Protein AF-A0A1A7KL67-F1 (afdb_monomer)

Solvent-accessible surface area (backbone atoms only — not comparable to full-atom values): 7680 Å² total; per-residue (Å²): 143,80,90,88,84,86,85,78,81,79,72,71,78,78,68,78,78,74,64,67,72,51,75,65,45,52,50,34,49,49,51,45,42,77,46,30,76,80,44,44,70,35,33,38,45,63,52,55,74,60,44,61,69,34,29,14,42,33,39,43,69,45,66,86,85,63,46,26,28,38,39,36,40,27,54,33,48,61,80,55,46,79,74,50,64,79,81,69,44,52,38,32,34,28,53,31,77,72,46,76,83,65,75,68,68,96,59,81,44,76,48,75,33,44,54,67,56,48,35,74,77,46,19,81,34,29,29,62,44,50,59,112

Radius of gyration: 18.82 Å; Cα contacts (8 Å, |Δi|>4): 208; chains: 1; bounding box: 75×24×32 Å

pLDDT: mean 77.99, std 17.31, range [40.28, 95.5]

Nearest PDB structures (foldseek):
  3rmh-assembly1_A  TM=3.862E-01  e=4.295E+00  Nakaseomyces glabratus
  3c5i-assembly3_C  TM=3.783E-01  e=5.155E+00  Plasmodium knowlesi
  7nvr-assembly1_d  TM=3.330E-01  e=5.155E+00  Homo sapiens

Sequence (132 aa):
MKSLLIILSVLSSVLLSSQELDSEGKKQILKVKQSSKLYEGLSLNKFLDSIPDVKMLRIIPNYPLNNSSTFIFGFTDNKTFSRAEKKDRVTIVVNASNLNNKNISPGLFKWDADKSEVKRRFGELKVVSISQ

Mean predicted aligned error: 10.01 Å

Structure (mmCIF, N/CA/C/O backbone):
data_AF-A0A1A7KL67-F1
#
_entry.id   AF-A0A1A7KL67-F1
#
loop_
_atom_site.group_PDB
_atom_site.id
_atom_site.type_symbol
_atom_site.label_atom_id
_atom_site.label_alt_id
_atom_site.label_comp_id
_atom_site.label_asym_id
_atom_site.label_entity_id
_atom_site.label_seq_id
_atom_site.pdbx_PDB_ins_code
_atom_site.Cartn_x
_atom_site.Cartn_y
_atom_site.Cartn_z
_atom_site.occupancy
_atom_site.B_iso_or_equiv
_atom_site.auth_seq_id
_atom_site.auth_comp_id
_atom_site.auth_asym_id
_atom_site.auth_atom_id
_atom_site.pdbx_PDB_model_num
ATOM 1 N N . MET A 1 1 ? -58.812 -6.171 -12.528 1.00 46.50 1 MET A N 1
ATOM 2 C CA . MET A 1 1 ? -57.959 -5.109 -11.948 1.00 46.50 1 MET A CA 1
ATOM 3 C C . MET A 1 1 ? -57.114 -5.693 -10.824 1.00 46.50 1 MET A C 1
ATOM 5 O O . MET A 1 1 ? -57.478 -5.576 -9.663 1.00 46.50 1 MET A O 1
ATOM 9 N N . LYS A 1 2 ? -56.040 -6.409 -11.151 1.00 45.84 2 LYS A N 1
ATOM 10 C CA . LYS A 1 2 ? -55.101 -6.952 -10.164 1.00 45.84 2 LYS A CA 1
ATOM 11 C C . LYS A 1 2 ? -53.719 -6.975 -10.807 1.00 45.84 2 LYS A C 1
ATOM 13 O O . LYS A 1 2 ? -53.616 -7.286 -11.988 1.00 45.84 2 LYS A O 1
ATOM 18 N N . SER A 1 3 ? -52.713 -6.656 -10.002 1.00 44.31 3 SER A N 1
ATOM 19 C CA . SER A 1 3 ? -51.294 -6.890 -10.289 1.00 44.31 3 SER A CA 1
ATOM 20 C C . SER A 1 3 ? -50.608 -5.879 -11.208 1.00 44.31 3 SER A C 1
ATOM 22 O O . SER A 1 3 ? -50.057 -6.242 -12.238 1.00 44.31 3 SER A O 1
ATOM 24 N N . LEU A 1 4 ? -50.566 -4.606 -10.807 1.00 49.56 4 LEU A N 1
ATOM 25 C CA . LEU A 1 4 ? -49.583 -3.673 -11.367 1.00 49.56 4 LEU A CA 1
ATOM 26 C C . LEU A 1 4 ? -49.137 -2.635 -10.331 1.00 49.56 4 LEU A C 1
ATOM 28 O O . LEU A 1 4 ? -49.330 -1.446 -10.534 1.00 49.56 4 LEU A O 1
ATOM 32 N N . LEU A 1 5 ? -48.617 -3.069 -9.175 1.00 49.75 5 LEU A N 1
ATOM 33 C CA . LEU A 1 5 ? -48.134 -2.122 -8.152 1.00 49.75 5 LEU A CA 1
ATOM 34 C C . LEU A 1 5 ? -47.078 -2.684 -7.179 1.00 49.75 5 LEU A C 1
ATOM 36 O O . LEU A 1 5 ? -46.905 -2.149 -6.092 1.00 49.75 5 LEU A O 1
ATOM 40 N N . ILE A 1 6 ? -46.347 -3.748 -7.542 1.00 50.75 6 ILE A N 1
ATOM 41 C CA . ILE A 1 6 ? -45.313 -4.338 -6.659 1.00 50.75 6 ILE A CA 1
ATOM 42 C C . ILE A 1 6 ? -44.025 -4.673 -7.434 1.00 50.75 6 ILE A C 1
ATOM 44 O O . ILE A 1 6 ? -43.455 -5.744 -7.285 1.00 50.75 6 ILE A O 1
ATOM 48 N N . ILE A 1 7 ? -43.560 -3.772 -8.305 1.00 48.59 7 ILE A N 1
ATOM 49 C CA . ILE A 1 7 ? -42.200 -3.854 -8.887 1.00 48.59 7 ILE A CA 1
ATOM 50 C C . ILE A 1 7 ? -41.558 -2.454 -8.929 1.00 48.59 7 ILE A C 1
ATOM 52 O O . ILE A 1 7 ? -40.864 -2.104 -9.875 1.00 48.59 7 ILE A O 1
ATOM 56 N N . LEU A 1 8 ? -41.821 -1.604 -7.928 1.00 45.69 8 LEU A N 1
ATOM 57 C CA . LEU A 1 8 ? -41.248 -0.246 -7.887 1.00 45.69 8 LEU A CA 1
ATOM 58 C C . LEU A 1 8 ? -40.535 0.120 -6.575 1.00 45.69 8 LEU A C 1
ATOM 60 O O . LEU A 1 8 ? -39.980 1.207 -6.481 1.00 45.69 8 LEU A O 1
ATOM 64 N N . SER A 1 9 ? -40.498 -0.766 -5.575 1.00 45.25 9 SER A N 1
ATOM 65 C CA . SER A 1 9 ? -39.902 -0.455 -4.262 1.00 45.25 9 SER A CA 1
ATOM 66 C C . SER A 1 9 ? -38.622 -1.224 -3.925 1.00 45.25 9 SER A C 1
ATOM 68 O O . SER A 1 9 ? -37.987 -0.906 -2.926 1.00 45.25 9 SER A O 1
ATOM 70 N N . VAL A 1 10 ? -38.206 -2.202 -4.740 1.00 47.50 10 VAL A N 1
ATOM 71 C CA . VAL A 1 10 ? -37.042 -3.059 -4.417 1.00 47.50 10 VAL A CA 1
ATOM 72 C C . VAL A 1 10 ? -35.778 -2.680 -5.204 1.00 47.50 10 VAL A C 1
ATOM 74 O O . VAL A 1 10 ? -34.678 -3.044 -4.804 1.00 47.50 10 VAL A O 1
ATOM 77 N N . LEU A 1 11 ? -35.887 -1.896 -6.285 1.00 42.97 11 LEU A N 1
ATOM 78 C CA . LEU A 1 11 ? -34.724 -1.536 -7.115 1.00 42.97 11 LEU A CA 1
ATOM 79 C C . LEU A 1 11 ? -34.030 -0.215 -6.739 1.00 42.97 11 LEU A C 1
ATOM 81 O O . LEU A 1 11 ? -32.941 0.054 -7.240 1.00 42.97 11 LEU A O 1
ATOM 85 N N . SER A 1 12 ? -34.603 0.595 -5.849 1.00 42.34 12 SER A N 1
ATOM 86 C CA . SER A 1 12 ? -34.052 1.923 -5.532 1.00 42.34 12 SER A CA 1
ATOM 87 C C . SER A 1 12 ? -32.921 1.897 -4.497 1.00 42.34 12 SER A C 1
ATOM 89 O O . SER A 1 12 ? -32.222 2.891 -4.338 1.00 42.34 12 SER A O 1
ATOM 91 N N . SER A 1 13 ? -32.710 0.773 -3.806 1.00 43.53 13 SER A N 1
ATOM 92 C CA . SER A 1 13 ? -31.730 0.663 -2.710 1.00 43.53 13 SER A CA 1
ATOM 93 C C . SER A 1 13 ? -30.364 0.124 -3.148 1.00 43.53 13 SER A C 1
ATOM 95 O O . SER A 1 13 ? -29.430 0.118 -2.354 1.00 43.53 13 SER A O 1
ATOM 97 N N . VAL A 1 14 ? -30.234 -0.357 -4.391 1.00 46.59 14 VAL A N 1
ATOM 98 C CA . VAL A 1 14 ? -28.988 -0.968 -4.906 1.00 46.59 14 VAL A CA 1
ATOM 99 C C . VAL A 1 14 ? -28.077 0.070 -5.582 1.00 46.59 14 VAL A C 1
ATOM 101 O O . VAL A 1 14 ? -26.932 -0.210 -5.931 1.00 46.59 14 VAL A O 1
ATOM 104 N N . LEU A 1 15 ? -28.545 1.308 -5.737 1.00 44.81 15 LEU A N 1
ATOM 105 C CA . LEU A 1 15 ? -27.797 2.380 -6.380 1.00 44.81 15 LEU A CA 1
ATOM 106 C C . LEU A 1 15 ? -27.262 3.347 -5.317 1.00 44.81 15 LEU A C 1
ATOM 108 O O . LEU A 1 15 ? -28.032 4.057 -4.686 1.00 44.81 15 LEU A O 1
ATOM 112 N N . LEU A 1 16 ? -25.928 3.410 -5.207 1.00 41.22 16 LEU A N 1
ATOM 113 C CA . LEU A 1 16 ? -25.125 4.470 -4.563 1.00 41.22 16 LEU A CA 1
ATOM 114 C C . LEU A 1 16 ? -24.668 4.273 -3.111 1.00 41.22 16 LEU A C 1
ATOM 116 O O . LEU A 1 16 ? -24.299 5.246 -2.455 1.00 41.22 16 LEU A O 1
ATOM 120 N N . SER A 1 17 ? -24.489 3.041 -2.642 1.00 40.28 17 SER A N 1
ATOM 121 C CA . SER A 1 17 ? -23.494 2.825 -1.584 1.00 40.28 17 SER A CA 1
ATOM 122 C C . SER A 1 17 ? -22.100 2.846 -2.211 1.00 40.28 17 SER A C 1
ATOM 124 O O . SER A 1 17 ? -21.505 1.808 -2.486 1.00 40.28 17 SER A O 1
ATOM 126 N N . SER A 1 18 ? -21.570 4.048 -2.453 1.00 46.22 18 SER A N 1
ATOM 127 C CA . SER A 1 18 ? -20.124 4.256 -2.365 1.00 46.22 18 SER A CA 1
ATOM 128 C C . SER A 1 18 ? -19.740 3.751 -0.979 1.00 46.22 18 SER A C 1
ATOM 130 O O . SER A 1 18 ? -19.980 4.455 -0.001 1.00 46.22 18 SER A O 1
ATOM 132 N N . GLN A 1 19 ? -19.284 2.499 -0.868 1.00 57.16 19 GLN A N 1
ATOM 133 C CA . GLN A 1 19 ? -18.882 1.942 0.417 1.00 57.16 19 GLN A CA 1
ATOM 134 C C . GLN A 1 19 ? -17.667 2.737 0.873 1.00 57.16 19 GLN A C 1
ATOM 136 O O . GLN A 1 19 ? -16.537 2.519 0.423 1.00 57.16 19 GLN A O 1
ATOM 141 N N . GLU A 1 20 ? -17.942 3.723 1.722 1.00 68.00 20 GLU A N 1
ATOM 142 C CA . GLU A 1 20 ? -16.929 4.351 2.536 1.00 68.00 20 GLU A CA 1
ATOM 143 C C . GLU A 1 20 ? -16.185 3.265 3.302 1.00 68.00 20 GLU A C 1
ATOM 145 O O . GLU A 1 20 ? -16.754 2.239 3.685 1.00 68.00 20 GLU A O 1
ATOM 150 N N . LEU A 1 21 ? -14.897 3.504 3.523 1.00 79.44 21 LEU A N 1
ATOM 151 C CA . LEU A 1 21 ? -14.116 2.648 4.391 1.00 79.44 21 LEU A CA 1
ATOM 152 C C . LEU A 1 21 ? -14.768 2.618 5.779 1.00 79.44 21 LEU A C 1
ATOM 154 O O . LEU A 1 21 ? -15.072 3.674 6.352 1.00 79.44 21 LEU A O 1
ATOM 158 N N . ASP A 1 22 ? -14.981 1.415 6.304 1.00 83.00 22 ASP A N 1
ATOM 159 C CA . ASP A 1 22 ? -15.571 1.242 7.624 1.00 83.00 22 ASP A CA 1
ATOM 160 C C . ASP A 1 22 ? -14.658 1.800 8.735 1.00 83.00 22 ASP A C 1
ATOM 162 O O . ASP A 1 22 ? -13.503 2.195 8.526 1.00 83.00 22 ASP A O 1
ATOM 166 N N . SER A 1 23 ? -15.197 1.879 9.952 1.00 86.19 23 SER A N 1
ATOM 167 C CA . SER A 1 23 ? -14.469 2.431 11.095 1.00 86.19 23 SER A CA 1
ATOM 168 C C . SER A 1 23 ? -13.206 1.644 11.446 1.00 86.19 23 SER A C 1
ATOM 170 O O . SER A 1 23 ? -12.257 2.227 11.966 1.00 86.19 23 SER A O 1
ATOM 172 N N . GLU A 1 24 ? -13.187 0.335 11.195 1.00 89.25 24 GLU A N 1
ATOM 173 C CA . GLU A 1 24 ? -12.053 -0.521 11.537 1.00 89.25 24 GLU A CA 1
ATOM 174 C C . GLU A 1 24 ? -10.913 -0.329 10.534 1.00 89.25 24 GLU A C 1
ATOM 176 O O . GLU A 1 24 ? -9.767 -0.099 10.923 1.00 89.25 24 GLU A O 1
ATOM 181 N N . GLY A 1 25 ? -11.233 -0.265 9.243 1.00 88.69 25 GLY A N 1
ATOM 182 C CA . GLY A 1 25 ? -10.272 0.056 8.204 1.00 88.69 25 GLY A CA 1
ATOM 183 C C . GLY A 1 25 ? -9.643 1.435 8.405 1.00 88.69 25 GLY A C 1
ATOM 184 O O . GLY A 1 25 ? -8.424 1.585 8.298 1.00 88.69 25 GLY A O 1
ATOM 185 N N . LYS A 1 26 ? -10.447 2.435 8.792 1.00 88.81 26 LYS A N 1
ATOM 186 C CA . LYS A 1 26 ? -9.953 3.778 9.146 1.00 88.81 26 LYS A CA 1
ATOM 187 C C . LYS A 1 26 ? -8.966 3.734 10.323 1.00 88.81 26 LYS A C 1
ATOM 189 O O . LYS A 1 26 ? -7.912 4.370 10.256 1.00 88.81 26 LYS A O 1
ATOM 194 N N . LYS A 1 27 ? -9.255 2.952 11.374 1.00 90.56 27 LYS A N 1
ATOM 195 C CA . LYS A 1 27 ? -8.345 2.761 12.521 1.00 90.56 27 LYS A CA 1
ATOM 196 C C . LYS A 1 27 ? -7.033 2.094 12.115 1.00 90.56 27 LYS A C 1
ATOM 198 O O . LYS A 1 27 ? -5.975 2.532 12.561 1.00 90.56 27 LYS A O 1
ATOM 203 N N . GLN A 1 28 ? -7.080 1.075 11.260 1.00 92.12 28 GLN A N 1
ATOM 204 C CA . GLN A 1 28 ? -5.877 0.383 10.787 1.00 92.12 28 GLN A CA 1
ATOM 205 C C . GLN A 1 28 ? -4.970 1.308 9.972 1.00 92.12 28 GLN A C 1
ATOM 207 O O . GLN A 1 28 ? -3.767 1.364 10.227 1.00 92.12 28 GLN A O 1
ATOM 212 N N . ILE A 1 29 ? -5.538 2.107 9.062 1.00 91.12 29 ILE A N 1
ATOM 213 C CA . ILE A 1 29 ? -4.781 3.125 8.315 1.00 91.12 29 ILE A CA 1
ATOM 214 C C . ILE A 1 29 ? -4.119 4.118 9.270 1.00 91.12 29 ILE A C 1
ATOM 216 O O . ILE A 1 29 ? -2.930 4.411 9.126 1.00 91.12 29 ILE A O 1
ATOM 220 N N . LEU A 1 30 ? -4.872 4.629 10.248 1.00 91.19 30 LEU A N 1
ATOM 221 C CA . LEU A 1 30 ? -4.348 5.584 11.219 1.00 91.19 30 LEU A CA 1
ATOM 222 C C . LEU A 1 30 ? -3.196 4.979 12.028 1.00 91.19 30 LEU A C 1
ATOM 224 O O . LEU A 1 30 ? -2.141 5.601 12.146 1.00 91.19 30 LEU A O 1
ATOM 228 N N . LYS A 1 31 ? -3.365 3.744 12.516 1.00 92.38 31 LYS A N 1
ATOM 229 C CA . LYS A 1 31 ? -2.327 3.009 13.243 1.00 92.38 31 LYS A CA 1
ATOM 230 C C . LYS A 1 31 ? -1.066 2.865 12.398 1.00 92.38 31 LYS A C 1
ATOM 232 O O . LYS A 1 31 ? 0.024 3.136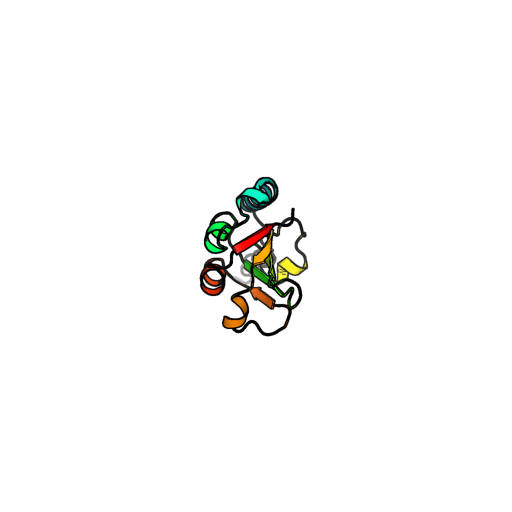 12.895 1.00 92.38 31 LYS A O 1
ATOM 237 N N . VAL A 1 32 ? -1.193 2.489 11.126 1.00 92.94 32 VAL A N 1
ATOM 238 C CA . VAL A 1 32 ? -0.054 2.349 10.204 1.00 92.94 32 VAL A CA 1
ATOM 239 C C . VAL A 1 32 ? 0.671 3.678 9.995 1.00 92.94 32 VAL A C 1
ATOM 241 O O . VAL A 1 32 ? 1.895 3.710 10.069 1.00 92.94 32 VAL A O 1
ATOM 244 N N . LYS A 1 33 ? -0.054 4.787 9.811 1.00 91.12 33 LYS A N 1
ATOM 245 C CA . LYS A 1 33 ? 0.550 6.124 9.665 1.00 91.12 33 LYS A CA 1
ATOM 246 C C . LYS A 1 33 ? 1.288 6.574 10.926 1.00 91.12 33 LYS A C 1
ATOM 248 O O . LYS A 1 33 ? 2.411 7.063 10.839 1.00 91.12 33 LYS A O 1
ATOM 253 N N . GLN A 1 34 ? 0.690 6.357 12.097 1.00 92.38 34 GLN A N 1
ATOM 254 C CA . GLN A 1 34 ? 1.292 6.692 13.393 1.00 92.38 34 GLN A CA 1
ATOM 255 C C . GLN A 1 34 ? 2.507 5.816 13.727 1.00 92.38 34 GLN A C 1
ATOM 257 O O . GLN A 1 34 ? 3.418 6.264 14.415 1.00 92.38 34 GLN A O 1
ATOM 262 N N . SER A 1 35 ? 2.541 4.583 13.219 1.00 91.94 35 SER A N 1
ATOM 263 C CA . SER A 1 35 ? 3.636 3.626 13.414 1.00 91.94 35 SER A CA 1
ATOM 264 C C . SER A 1 35 ? 4.501 3.436 12.163 1.00 91.94 35 SER A C 1
ATOM 266 O O . SER A 1 35 ? 5.133 2.394 12.004 1.00 91.94 35 SER A O 1
ATOM 268 N N . SER A 1 36 ? 4.562 4.443 11.282 1.00 90.25 36 SER A N 1
ATOM 269 C CA . SER A 1 36 ? 5.186 4.351 9.952 1.00 90.25 36 SER A CA 1
ATOM 270 C C . SER A 1 36 ? 6.611 3.791 9.967 1.00 90.25 36 SER A C 1
ATOM 272 O O . SER A 1 36 ? 6.965 2.978 9.114 1.00 90.25 36 SER A O 1
ATOM 274 N N . LYS A 1 37 ? 7.404 4.166 10.977 1.00 92.12 37 LYS A N 1
ATOM 275 C CA . LYS A 1 37 ? 8.786 3.707 11.167 1.00 92.12 37 LYS A CA 1
ATOM 276 C C . LYS A 1 37 ? 8.935 2.199 11.358 1.00 92.12 37 LYS A C 1
ATOM 278 O O . LYS A 1 37 ? 9.954 1.654 10.954 1.00 92.12 37 LYS A O 1
ATOM 283 N N . LEU A 1 38 ? 7.933 1.513 11.910 1.00 93.31 38 LEU A N 1
ATOM 284 C CA . LEU A 1 38 ? 7.989 0.061 12.128 1.00 93.31 38 LEU A CA 1
ATOM 285 C C . LEU A 1 38 ? 7.945 -0.745 10.823 1.00 93.31 38 LEU A C 1
ATOM 287 O O . LEU A 1 38 ? 8.278 -1.927 10.824 1.00 93.31 38 LEU A O 1
ATOM 291 N N . TYR A 1 39 ? 7.520 -0.122 9.723 1.00 94.06 39 TYR A N 1
ATOM 292 C CA . TYR A 1 39 ? 7.374 -0.792 8.434 1.00 94.06 39 TYR A CA 1
ATOM 293 C C . TYR A 1 39 ? 8.555 -0.547 7.492 1.00 94.06 39 TYR A C 1
ATOM 295 O O . TYR A 1 39 ? 8.648 -1.222 6.468 1.00 94.06 39 TYR A O 1
ATOM 303 N N . GLU A 1 40 ? 9.459 0.385 7.809 1.00 93.50 40 GLU A N 1
ATOM 304 C CA . GLU A 1 40 ? 10.654 0.643 6.998 1.00 93.50 40 GLU A CA 1
ATOM 305 C C . GLU A 1 40 ? 11.539 -0.621 6.949 1.00 93.50 40 GLU A C 1
ATOM 307 O O . GLU A 1 40 ? 11.774 -1.287 7.954 1.00 93.50 40 GLU A O 1
ATOM 312 N N . GLY A 1 41 ? 11.984 -1.010 5.752 1.00 92.69 41 GLY A N 1
ATOM 313 C CA . GLY A 1 41 ? 12.756 -2.234 5.506 1.00 92.69 41 GLY A CA 1
ATOM 314 C C . GLY A 1 41 ? 11.935 -3.529 5.407 1.00 92.69 41 GLY A C 1
ATOM 315 O O . GLY A 1 41 ? 12.453 -4.547 4.925 1.00 92.69 41 GLY A O 1
ATOM 316 N N . LEU A 1 42 ? 10.652 -3.524 5.789 1.00 95.19 42 LEU A N 1
ATOM 317 C CA . LEU A 1 42 ? 9.779 -4.686 5.610 1.00 95.19 42 LEU A CA 1
ATOM 318 C C . LEU A 1 42 ? 9.471 -4.927 4.129 1.00 95.19 42 LEU A C 1
ATOM 320 O O . LEU A 1 42 ? 9.506 -4.017 3.299 1.00 95.19 42 LEU A O 1
ATOM 324 N N . SER A 1 43 ? 9.168 -6.182 3.786 1.00 95.19 43 SER A N 1
ATOM 325 C CA . SER A 1 43 ? 8.639 -6.490 2.458 1.00 95.19 43 SER A CA 1
ATOM 326 C C . SER A 1 43 ? 7.210 -5.981 2.319 1.00 95.19 43 SER A C 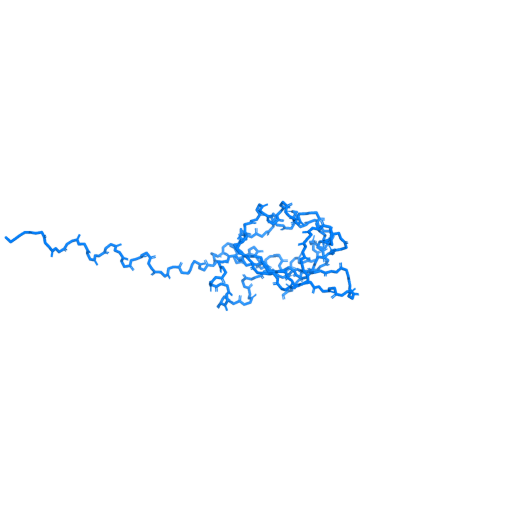1
ATOM 328 O O . SER A 1 43 ? 6.456 -5.910 3.295 1.00 95.19 43 SER A O 1
ATOM 330 N N . LEU A 1 44 ? 6.815 -5.677 1.087 1.00 94.25 44 LEU A N 1
ATOM 331 C CA . LEU A 1 44 ? 5.466 -5.243 0.782 1.00 94.25 44 LEU A CA 1
ATOM 332 C C . LEU A 1 44 ? 4.439 -6.308 1.175 1.00 94.25 44 LEU A C 1
ATOM 334 O O . LEU A 1 44 ? 3.374 -5.966 1.671 1.00 94.25 44 LEU A O 1
ATOM 338 N N . ASN A 1 45 ? 4.786 -7.592 1.052 1.00 95.00 45 ASN A N 1
ATOM 339 C CA . ASN A 1 45 ? 3.980 -8.698 1.565 1.00 95.00 45 ASN A CA 1
ATOM 340 C C . ASN A 1 45 ? 3.628 -8.524 3.049 1.00 95.00 45 ASN A C 1
ATOM 342 O O . ASN A 1 45 ? 2.452 -8.588 3.397 1.00 95.00 45 ASN A O 1
ATOM 346 N N . LYS A 1 46 ? 4.629 -8.256 3.899 1.00 95.50 46 LYS A N 1
ATOM 347 C CA . LYS A 1 46 ? 4.441 -8.066 5.347 1.00 95.50 46 LYS A CA 1
ATOM 348 C C . LYS A 1 46 ? 3.700 -6.774 5.673 1.00 95.50 46 LYS A C 1
ATOM 350 O O . LYS A 1 46 ? 2.856 -6.754 6.561 1.00 95.50 46 LYS A O 1
ATOM 355 N N . PHE A 1 47 ? 3.985 -5.704 4.939 1.00 95.50 47 PHE A N 1
ATOM 356 C CA . PHE A 1 47 ? 3.261 -4.446 5.087 1.00 95.50 47 PHE A CA 1
ATOM 357 C C . PHE A 1 47 ? 1.768 -4.599 4.745 1.00 95.50 47 PHE A C 1
ATOM 359 O O . PHE A 1 47 ? 0.914 -4.125 5.490 1.00 95.50 47 PHE A O 1
ATOM 366 N N . LEU A 1 48 ? 1.439 -5.306 3.659 1.00 95.31 48 LEU A N 1
ATOM 367 C CA . LEU A 1 48 ? 0.058 -5.508 3.213 1.00 95.31 48 LEU A CA 1
ATOM 368 C C . LEU A 1 48 ? -0.790 -6.299 4.221 1.00 95.31 48 LEU A C 1
ATOM 370 O O . LEU A 1 48 ? -2.006 -6.132 4.239 1.00 95.31 48 LEU A O 1
ATOM 374 N N . ASP A 1 49 ? -0.178 -7.115 5.080 1.00 94.44 49 ASP A N 1
ATOM 375 C CA . ASP A 1 49 ? -0.873 -7.790 6.187 1.00 94.44 49 ASP A CA 1
ATOM 376 C C . ASP A 1 49 ? -1.357 -6.815 7.276 1.00 94.44 49 ASP A C 1
ATOM 378 O O . ASP A 1 49 ? -2.211 -7.170 8.082 1.00 94.44 49 ASP A O 1
ATOM 382 N N . SER A 1 50 ? -0.833 -5.585 7.299 1.00 93.12 50 SER A N 1
ATOM 383 C CA . SER A 1 50 ? -1.088 -4.585 8.348 1.00 93.12 50 SER A CA 1
ATOM 384 C C . SER A 1 50 ? -2.115 -3.517 7.958 1.00 93.12 50 SER A C 1
ATOM 386 O O . SER A 1 50 ? -2.410 -2.631 8.758 1.00 93.12 50 SER A O 1
ATOM 388 N N . ILE A 1 51 ? -2.637 -3.568 6.730 1.00 93.38 51 ILE A N 1
ATOM 389 C CA . ILE A 1 51 ? -3.633 -2.621 6.211 1.00 93.38 51 ILE A CA 1
ATOM 390 C C . ILE A 1 51 ? -4.918 -3.354 5.796 1.00 93.38 51 ILE A C 1
ATOM 392 O O . ILE A 1 51 ? -4.880 -4.569 5.573 1.00 93.38 51 ILE A O 1
ATOM 396 N N . PRO A 1 52 ? -6.039 -2.636 5.606 1.00 92.50 52 PRO A N 1
ATOM 397 C CA . PRO A 1 52 ? -7.271 -3.222 5.082 1.00 92.50 52 PRO A CA 1
ATOM 398 C C . PRO A 1 52 ? -7.103 -3.789 3.671 1.00 92.50 52 PRO A C 1
ATOM 400 O O . PRO A 1 52 ? -6.052 -3.654 3.034 1.00 92.50 52 PRO A O 1
ATOM 403 N N . ASP A 1 53 ? -8.147 -4.430 3.157 1.00 91.62 53 ASP A N 1
ATOM 404 C CA . ASP A 1 53 ? -8.114 -4.939 1.793 1.00 91.62 53 ASP A CA 1
ATOM 405 C C . ASP A 1 53 ? -8.043 -3.811 0.769 1.00 91.62 53 ASP A C 1
ATOM 407 O O . ASP A 1 53 ? -8.827 -2.859 0.760 1.00 91.62 53 ASP A O 1
ATOM 411 N N . VAL A 1 54 ? -7.032 -3.930 -0.086 1.00 91.06 54 VAL A N 1
ATOM 412 C CA . VAL A 1 54 ? -6.786 -3.005 -1.183 1.00 91.06 54 VAL A CA 1
ATOM 413 C C . VAL A 1 54 ? -7.864 -3.240 -2.231 1.00 91.06 54 VAL A C 1
ATOM 415 O O . VAL A 1 54 ? -8.193 -4.383 -2.536 1.00 91.06 54 VAL A O 1
ATOM 418 N N . LYS A 1 55 ? -8.408 -2.150 -2.766 1.00 88.69 55 LYS A N 1
ATOM 419 C CA . LYS A 1 55 ? -9.309 -2.171 -3.925 1.00 88.69 55 LYS A CA 1
ATOM 420 C C . LYS A 1 55 ? -8.697 -1.464 -5.132 1.00 88.69 55 LYS A C 1
ATOM 422 O O . LYS A 1 55 ? -9.117 -1.688 -6.259 1.00 88.69 55 LYS A O 1
ATOM 427 N N . MET A 1 56 ? -7.690 -0.619 -4.909 1.00 89.06 56 MET A N 1
ATOM 428 C CA . MET A 1 56 ? -7.010 0.130 -5.957 1.00 89.06 56 MET A CA 1
ATOM 429 C C . MET A 1 56 ? -5.540 0.332 -5.602 1.00 89.06 56 MET A C 1
ATOM 431 O O . MET A 1 56 ? -5.201 0.672 -4.464 1.00 89.06 56 MET A O 1
ATOM 435 N N . LEU A 1 57 ? -4.673 0.178 -6.599 1.00 90.56 57 LEU A N 1
ATOM 436 C CA . LEU A 1 57 ? -3.263 0.528 -6.507 1.00 90.56 57 LEU A CA 1
ATOM 437 C C . LEU A 1 57 ? -2.911 1.571 -7.567 1.00 90.56 57 LEU A C 1
ATOM 439 O O . LEU A 1 57 ? -3.168 1.395 -8.761 1.00 90.56 57 LEU A O 1
ATOM 443 N N . ARG A 1 58 ? -2.259 2.648 -7.124 1.00 89.56 58 ARG A N 1
ATOM 444 C CA . ARG A 1 58 ? -1.592 3.604 -8.005 1.00 89.56 58 ARG A CA 1
ATOM 445 C C . ARG A 1 58 ? -0.086 3.541 -7.798 1.00 89.56 58 ARG A C 1
ATOM 447 O O . ARG A 1 58 ? 0.372 3.625 -6.661 1.00 89.56 58 ARG A O 1
ATOM 454 N N . ILE A 1 59 ? 0.672 3.445 -8.886 1.00 88.94 59 ILE A N 1
ATOM 455 C CA . ILE A 1 59 ? 2.138 3.458 -8.861 1.00 88.94 59 ILE A CA 1
ATOM 456 C C . ILE A 1 59 ? 2.623 4.679 -9.634 1.00 88.94 59 ILE A C 1
ATOM 458 O O . ILE A 1 59 ? 2.227 4.903 -10.781 1.00 88.94 59 ILE A O 1
ATOM 462 N N . ILE A 1 60 ? 3.473 5.468 -8.984 1.00 87.62 60 ILE A N 1
ATOM 463 C CA . ILE A 1 60 ? 4.183 6.597 -9.577 1.00 87.62 60 ILE A CA 1
ATOM 464 C C . ILE A 1 60 ? 5.670 6.226 -9.580 1.00 87.62 60 ILE A C 1
ATOM 466 O O . ILE A 1 60 ? 6.287 6.199 -8.510 1.00 87.62 60 ILE A O 1
ATOM 470 N N . PRO A 1 61 ? 6.248 5.883 -10.742 1.00 82.44 61 PRO A N 1
ATOM 471 C CA . PRO A 1 61 ? 7.682 5.660 -10.853 1.00 82.44 61 PRO A CA 1
ATOM 472 C C . PRO A 1 61 ? 8.440 6.951 -10.522 1.00 82.44 61 PRO A C 1
ATOM 474 O O . PRO A 1 61 ? 8.150 7.993 -11.102 1.00 82.44 61 PRO A O 1
ATOM 477 N N . ASN A 1 62 ? 9.433 6.878 -9.632 1.00 76.25 62 ASN A N 1
ATOM 478 C CA . ASN A 1 62 ? 10.325 8.004 -9.318 1.00 76.25 62 ASN A CA 1
ATOM 479 C C . ASN A 1 62 ? 11.703 7.824 -9.996 1.00 76.25 62 ASN A C 1
ATOM 481 O O . ASN A 1 62 ? 12.736 8.260 -9.482 1.00 76.25 62 ASN A O 1
ATOM 485 N N . TYR A 1 63 ? 11.722 7.122 -11.133 1.00 62.41 63 TYR A N 1
ATOM 486 C CA . TYR A 1 63 ? 12.906 6.902 -11.964 1.00 62.41 63 TYR A CA 1
ATOM 487 C C . TYR A 1 63 ? 13.206 8.115 -12.855 1.00 62.41 63 TYR A C 1
ATOM 489 O O . TYR A 1 63 ? 12.270 8.808 -13.252 1.00 62.41 63 TYR A O 1
ATOM 497 N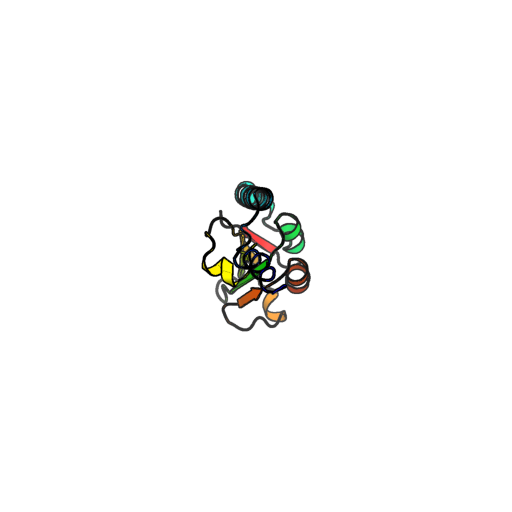 N . PRO A 1 64 ? 14.480 8.362 -13.223 1.00 54.47 64 PRO A N 1
ATOM 498 C CA . PRO A 1 64 ? 15.678 7.566 -12.915 1.00 54.47 64 PRO A CA 1
ATOM 499 C C . PRO A 1 64 ? 16.386 7.940 -11.599 1.00 54.47 64 PRO A C 1
ATOM 501 O O . PRO A 1 64 ? 17.353 7.289 -11.227 1.00 54.47 64 PRO A O 1
ATOM 504 N N . LEU A 1 65 ? 15.925 8.969 -10.884 1.00 54.47 65 LEU A N 1
ATOM 505 C CA . LEU A 1 65 ? 16.729 9.645 -9.860 1.00 54.47 65 LEU A CA 1
ATOM 506 C C . LEU A 1 65 ? 17.021 8.826 -8.589 1.00 54.47 65 LEU A C 1
ATOM 508 O O . LEU A 1 65 ? 18.066 9.050 -7.995 1.00 54.47 65 LEU A O 1
ATOM 512 N N . ASN A 1 66 ? 16.159 7.885 -8.170 1.00 61.94 66 ASN A N 1
ATOM 513 C CA . ASN A 1 66 ? 16.272 7.271 -6.830 1.00 61.94 66 ASN A CA 1
ATOM 514 C C . ASN A 1 66 ? 16.017 5.753 -6.747 1.00 61.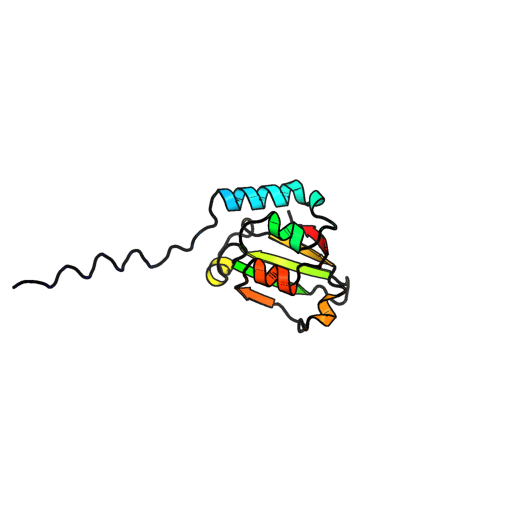94 66 ASN A C 1
ATOM 516 O O . ASN A 1 66 ? 15.830 5.242 -5.643 1.00 61.94 66 ASN A O 1
ATOM 520 N N . ASN A 1 67 ? 15.947 5.026 -7.872 1.00 78.62 67 ASN A N 1
ATOM 521 C CA . ASN A 1 67 ? 15.575 3.598 -7.895 1.00 78.62 67 ASN A CA 1
ATOM 522 C C . ASN A 1 67 ? 14.362 3.268 -7.001 1.00 78.62 67 ASN A C 1
ATOM 524 O O . ASN A 1 67 ? 14.324 2.240 -6.327 1.00 78.62 67 ASN A O 1
ATOM 528 N N . SER A 1 68 ? 13.380 4.169 -6.944 1.00 86.62 68 SER A N 1
ATOM 529 C CA . SER A 1 68 ? 12.226 4.060 -6.056 1.00 86.62 68 SER A CA 1
ATOM 530 C C . SER A 1 68 ? 10.927 4.303 -6.809 1.00 86.62 68 SER A C 1
ATOM 532 O O . SER A 1 68 ? 10.891 4.801 -7.937 1.00 86.62 68 SER A O 1
ATOM 534 N N . SER A 1 69 ? 9.824 3.896 -6.201 1.00 88.75 69 SER A N 1
ATOM 535 C CA . SER A 1 69 ? 8.486 4.138 -6.729 1.00 88.75 69 SER A CA 1
ATOM 536 C C . SER A 1 69 ? 7.538 4.426 -5.581 1.00 88.75 69 SER A C 1
ATOM 538 O O . SER A 1 69 ? 7.639 3.822 -4.513 1.00 88.75 69 SER A O 1
ATOM 540 N N . THR A 1 70 ? 6.615 5.351 -5.801 1.00 91.50 70 THR A N 1
ATOM 541 C CA . THR A 1 70 ? 5.571 5.677 -4.834 1.00 91.50 70 THR A CA 1
ATOM 542 C C . THR A 1 70 ? 4.353 4.816 -5.118 1.00 91.50 70 THR A C 1
ATOM 544 O O . THR A 1 70 ? 3.805 4.844 -6.219 1.00 91.50 70 THR A O 1
ATOM 547 N N . PHE A 1 71 ? 3.925 4.054 -4.121 1.00 92.88 71 PHE A N 1
ATOM 548 C CA . PHE A 1 71 ? 2.724 3.232 -4.156 1.00 92.88 71 PHE A CA 1
ATOM 549 C C . PHE A 1 71 ? 1.649 3.929 -3.328 1.00 92.88 71 PHE A C 1
ATOM 551 O O . PHE A 1 71 ? 1.899 4.339 -2.197 1.00 92.88 71 PHE A O 1
ATOM 558 N N . ILE A 1 72 ? 0.450 4.069 -3.883 1.00 92.56 72 ILE A N 1
ATOM 559 C CA . ILE A 1 72 ? -0.709 4.629 -3.189 1.00 92.56 72 ILE A CA 1
ATOM 560 C C . ILE A 1 72 ? -1.800 3.567 -3.183 1.00 92.56 72 ILE A C 1
ATOM 562 O O . ILE A 1 72 ? -2.332 3.210 -4.237 1.00 92.56 72 ILE A O 1
ATOM 566 N N . PHE A 1 73 ? -2.138 3.091 -1.991 1.00 92.31 73 PHE A N 1
ATOM 567 C CA . PHE A 1 73 ? -3.199 2.120 -1.760 1.00 92.31 73 PHE A CA 1
ATOM 568 C C . PHE A 1 73 ? -4.514 2.836 -1.474 1.00 92.31 73 PHE A C 1
ATOM 570 O O . PHE A 1 73 ? -4.600 3.677 -0.573 1.00 92.31 73 PHE A O 1
ATOM 577 N N . GLY A 1 74 ? -5.529 2.493 -2.262 1.00 90.12 74 GLY A N 1
ATOM 578 C CA . GLY A 1 74 ? -6.921 2.843 -2.022 1.00 90.12 74 GLY A CA 1
ATOM 579 C C . GLY A 1 74 ? -7.697 1.629 -1.520 1.00 90.12 74 GLY A C 1
ATOM 580 O O . GLY A 1 74 ? -7.544 0.524 -2.038 1.00 90.12 74 GLY A O 1
ATOM 581 N N . PHE A 1 75 ? -8.555 1.858 -0.529 1.00 88.12 75 PHE A N 1
ATOM 582 C CA . PHE A 1 75 ? -9.404 0.833 0.103 1.00 88.12 75 PHE A CA 1
ATOM 583 C C . PHE A 1 75 ? -10.872 0.939 -0.339 1.00 88.12 75 PHE A C 1
ATOM 585 O O . PHE A 1 75 ? -11.770 0.297 0.199 1.00 88.12 75 PHE A O 1
ATOM 592 N N . THR A 1 76 ? -11.106 1.773 -1.349 1.00 80.75 76 THR A N 1
ATOM 593 C CA . THR A 1 76 ? -12.353 1.911 -2.095 1.00 80.75 76 THR A CA 1
ATOM 594 C C . THR A 1 76 ? -12.043 1.740 -3.583 1.00 80.75 76 THR A C 1
ATOM 596 O O . THR A 1 76 ? -10.878 1.845 -3.983 1.00 80.75 76 THR A O 1
ATOM 599 N N . ASP A 1 77 ? -13.061 1.447 -4.388 1.00 74.25 77 ASP A N 1
ATOM 600 C CA . ASP A 1 77 ? -12.891 1.245 -5.827 1.00 74.25 77 ASP A CA 1
ATOM 601 C C . ASP A 1 77 ? -12.318 2.493 -6.520 1.00 74.25 77 ASP A C 1
ATOM 603 O O . ASP A 1 77 ? -12.382 3.621 -6.018 1.00 74.25 77 ASP A O 1
ATOM 607 N N . ASN A 1 78 ? -11.749 2.310 -7.707 1.00 70.81 78 ASN A N 1
ATOM 608 C CA . ASN A 1 78 ? -11.057 3.373 -8.420 1.00 70.81 78 ASN A CA 1
ATOM 609 C C . ASN A 1 78 ? -11.952 4.559 -8.848 1.00 70.81 78 ASN A C 1
ATOM 611 O O . ASN A 1 78 ? -11.456 5.686 -9.009 1.00 70.81 78 ASN A O 1
ATOM 615 N N . LYS A 1 79 ? -13.260 4.330 -9.032 1.00 72.94 79 LYS A N 1
ATOM 616 C CA . LYS A 1 79 ? -14.251 5.359 -9.397 1.00 72.94 79 LYS A CA 1
ATOM 617 C C . LYS A 1 79 ? -14.532 6.274 -8.204 1.00 72.94 79 LYS A C 1
ATOM 619 O O . LYS A 1 79 ? -14.543 7.498 -8.352 1.00 72.94 79 LYS A O 1
ATOM 624 N N . THR A 1 80 ? -14.677 5.683 -7.027 1.00 69.88 80 THR A N 1
ATOM 625 C CA . THR A 1 80 ? -14.884 6.341 -5.737 1.00 69.88 80 THR A CA 1
ATOM 626 C C . THR A 1 80 ? -13.596 6.999 -5.245 1.00 69.88 80 THR A C 1
ATOM 628 O O . THR A 1 80 ? -13.609 8.130 -4.759 1.00 69.88 80 THR A O 1
ATOM 631 N N . PHE A 1 81 ? -12.445 6.367 -5.478 1.00 68.88 81 PHE A N 1
ATOM 632 C CA . PHE A 1 81 ? -11.133 6.863 -5.071 1.00 68.88 81 PHE A CA 1
ATOM 633 C C . PHE A 1 81 ? -10.789 8.243 -5.642 1.00 68.88 81 PHE A C 1
ATOM 635 O O . PHE A 1 81 ? -10.148 9.050 -4.969 1.00 68.88 81 PHE A O 1
ATOM 642 N N . SER A 1 82 ? -11.215 8.557 -6.870 1.00 66.81 82 SER A N 1
ATOM 643 C CA . SER A 1 82 ? -10.995 9.890 -7.454 1.00 66.81 82 SER A CA 1
ATOM 644 C C . SER A 1 82 ? -11.663 11.013 -6.642 1.00 66.81 82 SER A C 1
ATOM 646 O O . SER A 1 82 ? -11.255 12.164 -6.762 1.00 66.81 82 SER A O 1
ATOM 648 N N . ARG A 1 83 ? -12.657 10.676 -5.809 1.00 66.38 83 ARG A N 1
ATOM 649 C CA . ARG A 1 83 ? -13.403 11.589 -4.930 1.00 66.38 83 ARG A CA 1
ATOM 650 C C . ARG A 1 83 ? -13.096 11.384 -3.440 1.00 66.38 83 ARG A C 1
ATOM 652 O O . ARG A 1 83 ? -13.415 12.256 -2.643 1.00 66.38 83 ARG A O 1
ATOM 659 N N . ALA A 1 84 ? -12.484 10.258 -3.070 1.00 63.31 84 ALA A N 1
ATOM 660 C CA . ALA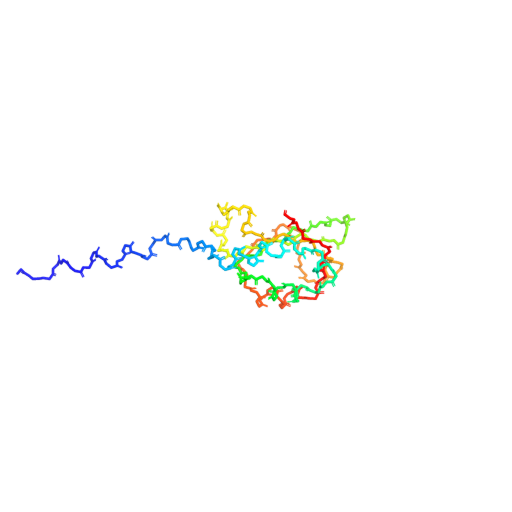 A 1 84 ? -12.171 9.919 -1.685 1.00 63.31 84 ALA A CA 1
ATOM 661 C C . ALA A 1 84 ? -11.149 10.886 -1.074 1.00 63.31 84 ALA A C 1
ATOM 663 O O . ALA A 1 84 ? -10.185 11.288 -1.737 1.00 63.31 84 ALA A O 1
ATOM 664 N N . GLU A 1 85 ? -11.307 11.198 0.210 1.00 62.97 85 GLU A N 1
ATOM 665 C CA . GLU A 1 85 ? -10.357 12.036 0.932 1.00 62.97 85 GLU A CA 1
ATOM 666 C C . GLU A 1 85 ? -8.943 11.426 0.929 1.00 62.97 85 GLU A C 1
ATOM 668 O O . GLU A 1 85 ? -8.747 10.208 0.921 1.00 62.97 85 GLU A O 1
ATOM 673 N N . LYS A 1 86 ? -7.913 12.282 0.953 1.00 71.06 86 LYS A N 1
ATOM 674 C CA . LYS A 1 86 ? -6.510 11.828 1.006 1.00 71.06 86 LYS A CA 1
ATOM 675 C C . LYS A 1 86 ? -6.197 11.033 2.283 1.00 71.06 86 LYS A C 1
ATOM 677 O O . LYS A 1 86 ? -5.252 10.246 2.280 1.00 71.06 86 LYS A O 1
ATOM 682 N N . LYS A 1 87 ? -6.975 11.229 3.356 1.00 71.38 87 LYS A N 1
ATOM 683 C CA . LYS A 1 87 ? -6.768 10.577 4.657 1.00 71.38 87 LYS A CA 1
ATOM 684 C C . LYS A 1 87 ? -7.022 9.064 4.622 1.00 71.38 87 LYS A C 1
ATOM 686 O O . LYS A 1 87 ? -6.289 8.340 5.292 1.00 71.38 87 LYS A O 1
ATOM 691 N N . ASP A 1 88 ? -7.927 8.593 3.761 1.00 78.50 88 ASP A N 1
ATOM 692 C CA . ASP A 1 88 ? -8.333 7.180 3.634 1.00 78.50 88 ASP A CA 1
ATOM 693 C C . ASP A 1 88 ? -7.447 6.395 2.653 1.00 78.50 88 ASP A C 1
ATOM 695 O O . ASP A 1 88 ? -7.897 5.546 1.882 1.00 78.50 88 ASP A O 1
ATOM 699 N N . ARG A 1 89 ? -6.160 6.737 2.625 1.00 86.81 89 ARG A N 1
ATOM 700 C CA . ARG A 1 89 ? -5.159 6.169 1.721 1.00 86.81 89 ARG A CA 1
ATOM 701 C C . ARG A 1 89 ? -3.887 5.906 2.497 1.00 86.81 89 ARG A C 1
ATOM 703 O O . ARG A 1 89 ? -3.563 6.653 3.425 1.00 86.81 89 ARG A O 1
ATOM 710 N N . VAL A 1 90 ? -3.135 4.903 2.060 1.00 91.44 90 VAL A N 1
ATOM 711 C CA . 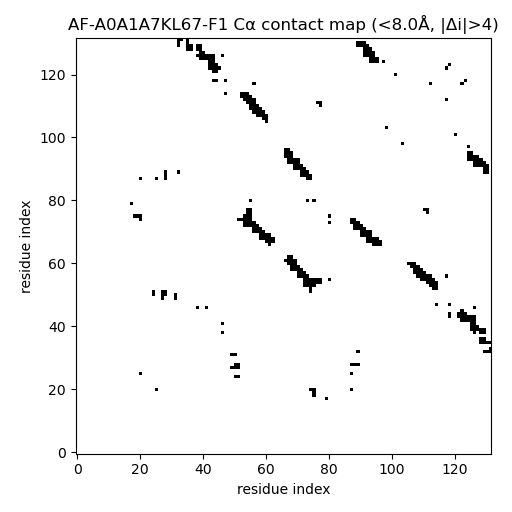VAL A 1 90 ? -1.757 4.711 2.511 1.00 91.44 90 VAL A CA 1
ATOM 712 C C . VAL A 1 90 ? -0.829 4.920 1.328 1.00 91.44 90 VAL A C 1
ATOM 714 O O . VAL A 1 90 ? -0.936 4.232 0.315 1.00 91.44 90 VAL A O 1
ATOM 717 N N . THR A 1 91 ? 0.064 5.895 1.457 1.00 93.44 91 THR A N 1
ATOM 718 C CA . THR A 1 91 ? 1.097 6.187 0.465 1.00 93.44 91 THR A CA 1
ATOM 719 C C . THR A 1 91 ? 2.424 5.720 1.022 1.00 93.44 91 THR A C 1
ATOM 721 O O . THR A 1 91 ? 2.811 6.148 2.107 1.00 93.44 91 THR A O 1
ATOM 724 N N . ILE A 1 92 ? 3.128 4.874 0.285 1.00 93.50 92 ILE A N 1
ATOM 725 C CA . ILE A 1 92 ? 4.454 4.394 0.659 1.00 93.50 92 ILE A CA 1
ATOM 726 C C . ILE A 1 92 ? 5.439 4.651 -0.473 1.00 93.50 92 ILE A C 1
ATOM 728 O O . ILE A 1 92 ? 5.067 4.676 -1.647 1.00 93.50 92 ILE A O 1
ATOM 732 N N . VAL A 1 93 ? 6.709 4.782 -0.127 1.00 91.81 93 VAL A N 1
ATOM 733 C CA . VAL A 1 93 ? 7.811 4.679 -1.079 1.00 91.81 93 VAL A CA 1
ATOM 734 C C . VAL A 1 93 ? 8.402 3.289 -0.938 1.00 91.81 93 VAL A C 1
ATOM 736 O O . VAL A 1 93 ? 8.652 2.834 0.177 1.00 91.81 93 VAL A O 1
ATOM 739 N N . VAL A 1 94 ? 8.631 2.610 -2.058 1.00 91.12 94 VAL A N 1
ATOM 740 C CA . VAL A 1 94 ? 9.321 1.318 -2.087 1.00 91.12 94 VAL A CA 1
ATOM 741 C C . VAL A 1 94 ? 10.632 1.420 -2.848 1.00 91.12 94 VAL A C 1
ATOM 743 O O . VAL A 1 94 ? 10.749 2.185 -3.810 1.00 91.12 94 VAL A O 1
ATOM 746 N N . ASN A 1 95 ? 11.606 0.612 -2.436 1.00 88.62 95 ASN A N 1
ATOM 747 C CA . ASN A 1 95 ? 12.799 0.361 -3.225 1.00 88.62 95 ASN A CA 1
ATOM 748 C C . ASN A 1 95 ? 12.373 -0.414 -4.474 1.00 88.62 95 ASN A C 1
ATOM 750 O O . ASN A 1 95 ? 11.840 -1.523 -4.395 1.00 88.62 95 ASN A O 1
ATOM 754 N N . ALA A 1 96 ? 12.580 0.221 -5.617 1.00 79.44 96 ALA A N 1
ATOM 755 C CA . ALA A 1 96 ? 12.140 -0.231 -6.911 1.00 79.44 96 ALA A CA 1
ATOM 756 C C . ALA A 1 96 ? 13.270 -0.838 -7.739 1.00 79.44 96 ALA A C 1
ATOM 758 O O . ALA A 1 96 ? 12.977 -1.250 -8.848 1.00 79.44 96 ALA A O 1
ATOM 759 N N . SER A 1 97 ? 14.512 -0.965 -7.251 1.00 74.88 97 SER A N 1
ATOM 760 C CA . SER A 1 97 ? 15.667 -1.416 -8.057 1.00 74.88 97 SER A CA 1
ATOM 761 C C . SER A 1 97 ? 15.405 -2.661 -8.924 1.00 74.88 97 SER A C 1
ATOM 763 O O . SER A 1 97 ? 15.961 -2.774 -10.011 1.00 74.88 97 SER A O 1
ATOM 765 N N . ASN A 1 98 ? 14.502 -3.552 -8.496 1.00 67.50 98 ASN A N 1
ATOM 766 C CA . ASN A 1 98 ? 14.122 -4.777 -9.210 1.00 67.50 98 ASN A CA 1
ATOM 767 C C . ASN A 1 98 ? 12.786 -4.691 -9.992 1.00 67.50 98 ASN A C 1
ATOM 769 O O . ASN A 1 98 ? 12.320 -5.698 -10.527 1.00 67.50 98 ASN A O 1
ATOM 773 N N . LEU A 1 99 ? 12.134 -3.525 -10.052 1.00 69.69 99 LEU A N 1
ATOM 774 C CA . LEU A 1 99 ? 10.880 -3.290 -10.783 1.00 69.69 99 LEU A CA 1
ATOM 775 C C . LEU A 1 99 ? 11.081 -3.280 -12.301 1.00 69.69 99 LEU A C 1
ATOM 777 O O . LEU A 1 99 ? 10.158 -3.661 -13.018 1.00 69.69 99 LEU A O 1
ATOM 781 N N . ASN A 1 100 ? 12.280 -2.939 -12.788 1.00 58.59 100 ASN A N 1
ATOM 782 C CA . ASN A 1 100 ? 12.600 -2.953 -14.221 1.00 58.59 100 ASN A CA 1
ATOM 783 C C . ASN A 1 100 ? 12.413 -4.344 -14.856 1.00 58.59 100 ASN A C 1
ATOM 785 O O . ASN A 1 100 ? 12.006 -4.440 -16.008 1.00 58.59 100 ASN A O 1
ATOM 789 N N . ASN A 1 101 ? 12.589 -5.423 -14.083 1.00 53.06 101 ASN A N 1
ATOM 790 C CA . ASN A 1 101 ? 12.357 -6.798 -14.547 1.00 53.06 101 ASN A CA 1
ATOM 791 C C . ASN A 1 101 ? 10.866 -7.182 -14.617 1.00 53.06 101 ASN A C 1
ATOM 793 O O . ASN A 1 101 ? 10.533 -8.267 -15.085 1.00 53.06 101 ASN A O 1
ATOM 797 N N . LYS A 1 102 ? 9.956 -6.335 -14.115 1.00 56.69 102 LYS A N 1
ATOM 798 C CA . LYS A 1 102 ? 8.516 -6.628 -13.998 1.00 56.69 102 LYS A CA 1
ATOM 799 C C . LYS A 1 102 ? 7.654 -5.950 -15.068 1.00 56.69 102 LYS A C 1
ATOM 801 O O . LYS A 1 102 ? 6.438 -5.895 -14.901 1.00 56.69 102 LYS A O 1
ATOM 806 N N . ASN A 1 103 ? 8.256 -5.472 -16.163 1.00 54.84 103 ASN A N 1
ATOM 807 C CA . ASN A 1 103 ? 7.559 -4.864 -17.307 1.00 54.84 103 ASN A CA 1
ATOM 808 C C . ASN A 1 103 ? 6.598 -3.726 -16.913 1.00 54.84 103 ASN A C 1
ATOM 810 O O . ASN A 1 103 ? 5.519 -3.574 -17.487 1.00 54.84 103 ASN A O 1
ATOM 814 N N . ILE A 1 104 ? 6.974 -2.916 -15.919 1.00 60.62 104 ILE A N 1
ATOM 815 C CA . ILE A 1 104 ? 6.275 -1.661 -15.646 1.00 60.62 104 ILE A CA 1
ATOM 816 C C . ILE A 1 104 ? 6.753 -0.651 -16.695 1.00 60.62 104 ILE A C 1
ATOM 818 O O . ILE A 1 104 ? 7.851 -0.113 -16.585 1.00 60.62 104 ILE A O 1
ATOM 822 N N . SER A 1 105 ? 5.946 -0.437 -17.738 1.00 57.16 105 SER A N 1
ATOM 823 C CA . SER A 1 105 ? 6.187 0.601 -18.754 1.00 57.16 105 SER A CA 1
ATOM 824 C C . SER A 1 105 ? 6.418 1.976 -18.091 1.00 57.16 105 SER A C 1
ATOM 826 O O . SER A 1 105 ? 5.836 2.251 -17.046 1.00 57.16 105 SER A O 1
ATOM 828 N N . PRO A 1 106 ? 7.245 2.880 -18.626 1.00 55.56 106 PRO A N 1
ATOM 829 C CA . PRO A 1 106 ? 7.350 4.230 -18.074 1.00 55.56 106 PRO A CA 1
ATOM 830 C C . PRO A 1 106 ? 5.982 4.937 -18.124 1.00 55.56 106 PRO A C 1
ATOM 832 O O . PRO A 1 106 ? 5.443 5.199 -19.195 1.00 55.56 106 PRO A O 1
ATOM 835 N N . GLY A 1 107 ? 5.388 5.217 -16.959 1.00 64.06 107 GLY A N 1
ATOM 836 C CA . GLY A 1 107 ? 4.076 5.859 -16.881 1.00 64.06 107 GLY A CA 1
ATOM 837 C C . GLY A 1 107 ? 3.415 5.780 -15.508 1.00 64.06 107 GLY A C 1
ATOM 838 O O . GLY A 1 107 ? 3.872 5.088 -14.601 1.00 64.06 107 GLY A O 1
ATOM 839 N N . LEU A 1 108 ? 2.319 6.520 -15.350 1.00 66.19 108 LEU A N 1
ATOM 840 C CA . LEU A 1 108 ? 1.468 6.431 -14.171 1.00 66.19 108 LEU A CA 1
ATOM 841 C C . LEU A 1 108 ? 0.556 5.208 -14.284 1.00 66.19 108 LEU A C 1
ATOM 843 O O . LEU A 1 108 ? -0.249 5.122 -15.208 1.00 66.19 108 LEU A O 1
ATOM 847 N N . PHE A 1 109 ? 0.621 4.310 -13.306 1.00 78.50 109 PHE A N 1
ATOM 848 C CA . PHE A 1 109 ? -0.251 3.140 -13.256 1.00 78.50 109 PHE A CA 1
ATOM 849 C C . PHE A 1 109 ? -1.384 3.381 -12.280 1.00 78.50 109 PHE A C 1
ATOM 851 O O . PHE A 1 109 ? -1.141 3.788 -11.146 1.00 78.50 109 PHE A O 1
ATOM 858 N N . LYS A 1 110 ? -2.615 3.122 -12.714 1.00 82.69 110 LYS A N 1
ATOM 859 C CA . LYS A 1 110 ? -3.815 3.138 -11.876 1.00 82.69 110 LYS A CA 1
ATOM 860 C C . LYS A 1 110 ? -4.671 1.957 -12.299 1.00 82.69 110 LYS A C 1
ATOM 862 O O . LYS A 1 110 ? -5.119 1.930 -13.443 1.00 82.69 110 LYS A O 1
ATOM 867 N N . TRP A 1 111 ? -4.900 1.008 -11.404 1.00 82.00 111 TRP A N 1
ATOM 868 C CA . TRP A 1 111 ? -5.821 -0.090 -11.677 1.00 82.00 111 TRP A CA 1
ATOM 869 C C . TRP A 1 111 ? -6.499 -0.575 -10.395 1.00 82.00 111 TRP A C 1
ATOM 871 O O . TRP A 1 111 ? -5.990 -0.369 -9.289 1.00 82.00 111 TRP A O 1
ATOM 881 N N . ASP A 1 112 ? -7.674 -1.182 -10.559 1.00 83.25 112 ASP A N 1
ATOM 882 C CA . ASP A 1 112 ? -8.377 -1.883 -9.487 1.00 83.25 112 ASP A CA 1
ATOM 883 C C . ASP A 1 112 ? -7.619 -3.173 -9.168 1.00 83.25 112 ASP A C 1
ATOM 885 O O . ASP A 1 112 ? -7.444 -4.021 -10.041 1.00 83.25 112 ASP A O 1
ATOM 889 N N . ALA A 1 113 ? -7.110 -3.277 -7.944 1.00 85.94 113 ALA A N 1
ATOM 890 C CA . ALA A 1 113 ? -6.221 -4.347 -7.510 1.00 85.94 113 ALA A CA 1
ATOM 891 C C . ALA A 1 113 ? -6.670 -4.844 -6.145 1.00 85.94 113 ALA A C 1
ATOM 893 O O . ALA A 1 113 ? -6.955 -4.024 -5.269 1.00 85.94 113 ALA A O 1
ATOM 894 N N . ASP A 1 114 ? -6.643 -6.156 -5.941 1.00 90.56 114 ASP A N 1
ATOM 895 C CA . ASP A 1 114 ? -6.781 -6.733 -4.611 1.00 90.56 114 ASP A CA 1
ATOM 896 C C . ASP A 1 114 ? -5.415 -6.986 -3.956 1.00 90.56 114 ASP A C 1
ATOM 898 O O . ASP A 1 114 ? -4.351 -6.964 -4.587 1.00 90.56 114 ASP A O 1
ATOM 902 N N . LYS A 1 115 ? -5.437 -7.229 -2.644 1.00 93.00 115 LYS A N 1
ATOM 903 C CA . LYS A 1 115 ? -4.222 -7.468 -1.860 1.00 93.00 115 LYS A CA 1
ATOM 904 C C . LYS A 1 115 ? -3.419 -8.663 -2.395 1.00 93.00 115 LYS A C 1
ATOM 906 O O . LYS A 1 115 ? -2.191 -8.593 -2.42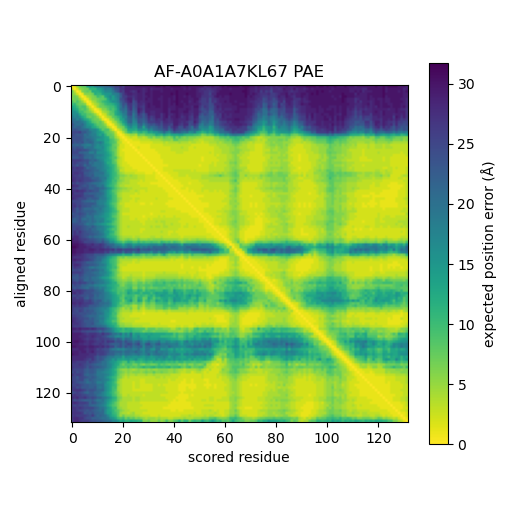4 1.00 93.00 115 LYS A O 1
ATOM 911 N N . 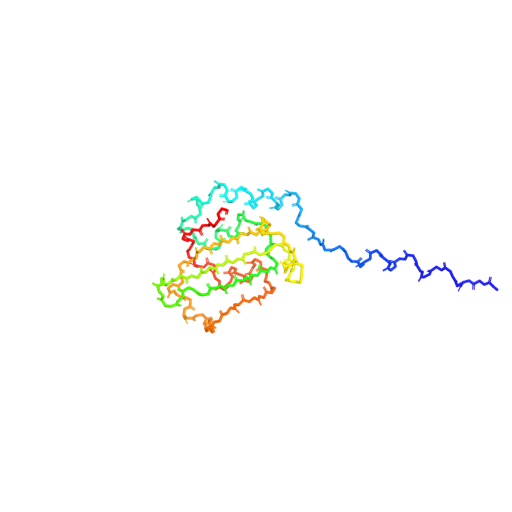SER A 1 116 ? -4.077 -9.730 -2.843 1.00 93.38 116 SER A N 1
ATOM 912 C CA . SER A 1 116 ? -3.430 -10.942 -3.363 1.00 93.38 116 SER A CA 1
ATOM 913 C C . SER A 1 116 ? -2.674 -10.666 -4.661 1.00 93.38 116 SER A C 1
ATOM 915 O O . SER A 1 116 ? -1.531 -11.101 -4.823 1.00 93.38 116 SER A O 1
ATOM 917 N N . GLU A 1 117 ? -3.261 -9.888 -5.567 1.00 92.06 117 GLU A N 1
ATOM 918 C CA . GLU A 1 117 ? -2.611 -9.474 -6.801 1.00 92.06 117 GLU A CA 1
ATOM 919 C C . GLU A 1 117 ? -1.385 -8.602 -6.516 1.00 92.06 117 GLU A C 1
ATOM 921 O O . GLU A 1 117 ? -0.309 -8.845 -7.077 1.00 92.06 117 GLU A O 1
ATOM 926 N N . VAL A 1 118 ? -1.520 -7.616 -5.624 1.00 92.00 118 VAL A N 1
ATOM 927 C CA . VAL A 1 118 ? -0.403 -6.740 -5.245 1.00 92.00 118 VAL A CA 1
ATOM 928 C C . VAL A 1 118 ? 0.730 -7.558 -4.626 1.00 92.00 118 VAL A C 1
ATOM 930 O O . VAL A 1 118 ? 1.885 -7.380 -5.015 1.00 92.00 118 VAL A O 1
ATOM 933 N N . LYS A 1 119 ? 0.422 -8.495 -3.723 1.00 93.44 119 LYS A N 1
ATOM 934 C CA . LYS A 1 119 ? 1.404 -9.416 -3.133 1.00 93.44 119 LYS A CA 1
ATOM 935 C C . LYS A 1 119 ? 2.125 -10.241 -4.198 1.00 93.44 119 LYS A C 1
ATOM 937 O O . LYS A 1 119 ? 3.353 -10.266 -4.237 1.00 93.44 119 LYS A O 1
ATOM 942 N N . ARG A 1 120 ? 1.382 -10.849 -5.126 1.00 91.44 120 ARG A N 1
ATOM 943 C CA . ARG A 1 120 ? 1.953 -11.659 -6.212 1.00 91.44 120 ARG A CA 1
ATOM 944 C C . ARG A 1 120 ? 2.897 -10.847 -7.101 1.00 91.44 120 ARG A C 1
ATOM 946 O O . ARG A 1 120 ? 3.969 -11.323 -7.466 1.00 91.44 120 ARG A O 1
ATOM 953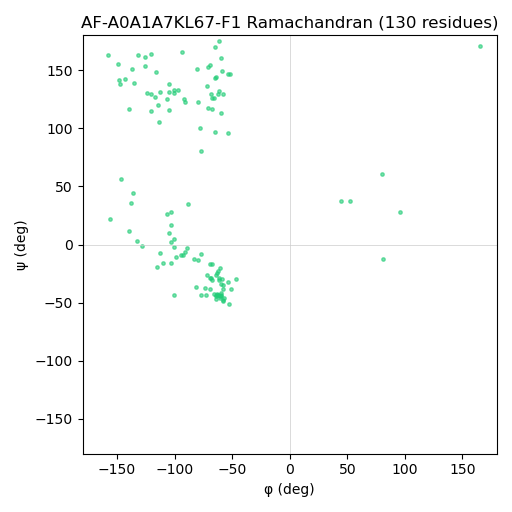 N N . ARG A 1 121 ? 2.509 -9.622 -7.468 1.00 87.81 121 ARG A N 1
ATOM 954 C CA . ARG A 1 121 ? 3.297 -8.784 -8.384 1.00 87.81 121 ARG A CA 1
ATOM 955 C C . ARG A 1 121 ? 4.441 -8.056 -7.687 1.00 87.81 121 ARG A C 1
ATOM 957 O O . ARG A 1 121 ? 5.502 -7.922 -8.286 1.00 87.81 121 ARG A O 1
ATOM 964 N N . PHE A 1 122 ? 4.273 -7.602 -6.448 1.00 90.25 122 PHE A N 1
ATOM 965 C CA . PHE A 1 122 ? 5.167 -6.628 -5.802 1.00 90.25 122 PHE A CA 1
ATOM 966 C C . PHE A 1 122 ? 5.597 -6.999 -4.381 1.00 90.25 122 PHE A C 1
ATOM 968 O O . PHE A 1 122 ? 6.329 -6.235 -3.762 1.00 90.25 122 PHE A O 1
ATOM 975 N N . GLY A 1 123 ? 5.195 -8.162 -3.872 1.00 91.62 123 GLY A N 1
ATOM 976 C CA . GLY A 1 123 ? 5.371 -8.561 -2.476 1.00 91.62 123 GLY A CA 1
ATOM 977 C C . GLY A 1 123 ? 6.801 -8.485 -1.938 1.00 91.62 123 GLY A C 1
ATOM 978 O O . GLY A 1 123 ? 6.990 -8.151 -0.772 1.00 91.62 123 GLY A O 1
ATOM 979 N N . GLU A 1 124 ? 7.798 -8.724 -2.790 1.00 91.75 124 GLU A N 1
ATOM 980 C CA . GLU A 1 124 ? 9.221 -8.704 -2.421 1.00 91.75 124 GLU A CA 1
ATOM 981 C C . GLU A 1 124 ? 9.832 -7.297 -2.336 1.00 91.75 124 GLU A C 1
ATOM 983 O O . GLU A 1 124 ? 10.929 -7.133 -1.798 1.00 91.75 124 GLU A O 1
ATOM 988 N N . LEU A 1 125 ? 9.149 -6.267 -2.853 1.00 91.31 125 LEU A N 1
ATOM 989 C CA . LEU A 1 125 ? 9.647 -4.893 -2.780 1.00 91.31 125 LEU A CA 1
ATOM 990 C C . LEU A 1 125 ? 9.730 -4.443 -1.323 1.00 91.31 125 LEU A C 1
ATOM 992 O O . LEU A 1 125 ? 8.894 -4.813 -0.501 1.00 91.31 125 LEU A O 1
ATOM 996 N N . LYS A 1 126 ? 10.741 -3.639 -0.999 1.00 93.50 126 LYS A N 1
ATOM 997 C CA . LYS A 1 126 ? 10.977 -3.178 0.371 1.00 93.50 126 LYS A CA 1
ATOM 998 C C . LYS A 1 126 ? 10.396 -1.792 0.583 1.00 93.50 126 LYS A C 1
ATOM 1000 O O . LYS A 1 126 ? 10.632 -0.906 -0.235 1.00 93.50 126 LYS A O 1
ATOM 1005 N N . VAL A 1 127 ? 9.669 -1.606 1.679 1.00 93.75 127 VAL A N 1
ATOM 1006 C CA . VAL A 1 127 ? 9.170 -0.294 2.103 1.00 93.75 127 VAL A CA 1
ATOM 1007 C C . VAL A 1 127 ? 10.355 0.564 2.540 1.00 93.75 127 VAL A C 1
ATOM 1009 O O . VAL A 1 127 ? 11.187 0.129 3.329 1.00 93.75 127 VAL A O 1
ATOM 1012 N N . VAL A 1 128 ? 10.437 1.780 2.017 1.00 93.31 128 VAL A N 1
ATOM 1013 C CA . VAL A 1 128 ? 11.454 2.780 2.374 1.00 93.31 128 VAL A CA 1
ATOM 1014 C C . VAL A 1 128 ? 10.868 3.791 3.345 1.00 93.31 128 VAL A C 1
ATOM 1016 O O . VAL A 1 128 ? 11.512 4.151 4.320 1.00 93.31 128 VAL A O 1
ATOM 1019 N N . SER A 1 129 ? 9.644 4.242 3.081 1.00 92.31 129 SER A N 1
ATOM 1020 C CA . SER A 1 129 ? 8.934 5.181 3.943 1.00 92.31 129 SER A CA 1
ATOM 1021 C C . SER A 1 129 ? 7.429 5.099 3.718 1.00 92.31 129 SER A C 1
ATOM 1023 O O . SER A 1 129 ? 6.960 4.580 2.702 1.00 92.31 129 SER A O 1
ATOM 1025 N N . ILE A 1 130 ? 6.666 5.635 4.668 1.00 90.19 130 ILE A N 1
ATOM 1026 C CA . ILE A 1 130 ? 5.214 5.805 4.578 1.00 90.19 130 ILE A CA 1
ATOM 1027 C C . ILE A 1 130 ? 4.906 7.285 4.804 1.00 90.19 130 ILE A C 1
ATOM 1029 O O . ILE A 1 130 ? 5.392 7.872 5.770 1.00 90.19 130 ILE A O 1
ATOM 1033 N N . SER A 1 131 ? 4.103 7.885 3.923 1.00 84.62 131 SER A N 1
ATOM 1034 C CA . SER A 1 131 ? 3.594 9.243 4.124 1.00 84.62 131 SER A CA 1
ATOM 1035 C C . SER A 1 131 ? 2.624 9.245 5.295 1.00 84.62 131 SER A C 1
ATOM 1037 O O . SER A 1 131 ? 1.650 8.485 5.295 1.00 84.62 131 SER A O 1
ATOM 1039 N N . GLN A 1 132 ? 2.886 10.124 6.257 1.00 68.75 132 GLN A N 1
ATOM 1040 C CA . GLN A 1 132 ? 1.945 10.446 7.325 1.00 68.75 132 GLN A CA 1
ATOM 1041 C C . GLN A 1 132 ? 0.761 11.243 6.763 1.00 68.75 132 GLN A C 1
ATOM 1043 O O . GLN A 1 132 ? 0.976 12.005 5.789 1.00 68.75 132 GLN A O 1
#

Foldseek 3Di:
DDDDDPPPPPPPPVPDCQPDDDPVQLVLLVVCQVPFVVQAFPFQLVVLVSHDKFFKWKWADPPDPQQKIKIKTAPTHPVCVVVDDPSRIKIFIWNNVPVVVLPPPNDIDMDGDTSVRCCVRGRRIGTHTIHD

Secondary structure (DSSP, 8-state):
----SSSSSSSTTSS----PPPHHHHHHHHHHHHTGGGGTT-BHHHHHTTS---SEEEEEE-TTTSSEEEEEEESS-HHHHTTS-GGGEEEEEEE-TTGGGGT--SS-EEEE--HHHHHHHHTTPEEEEE--